Protein AF-A0A7C5WUX5-F1 (afdb_monomer)

Secondary structure (DSSP, 8-state):
--HHHHHHHHHHHHHTT-PPEEEEEEEEEE-GGG-EEEEEEEEEEEETTEEEEEEEEEE-HHHHHHTTS-EEEEE-

Radius of gyration: 21.68 Å; Cα contacts (8 Å, |Δi|>4): 125; chains: 1; bounding box: 59×16×51 Å

Sequence (76 aa):
MNKVMQSVFFMTLMISIIQAKVLDATYSVSYGIFGELGISEAHLETDGNTYTIEVSARTTGIVKRLSQDRQEHYTS

Structure (mmCIF, N/CA/C/O backbone):
data_AF-A0A7C5WUX5-F1
#
_entry.id   AF-A0A7C5WUX5-F1
#
loop_
_atom_site.group_PDB
_atom_site.id
_atom_site.type_symbol
_atom_site.label_atom_id
_atom_site.label_alt_id
_atom_site.label_comp_id
_atom_site.label_asym_id
_atom_site.label_entity_id
_atom_site.label_seq_id
_atom_site.pdbx_PDB_ins_code
_atom_site.Cartn_x
_atom_site.Cartn_y
_atom_site.Cartn_z
_atom_site.occupancy
_atom_site.B_iso_or_equiv
_atom_site.auth_seq_id
_atom_site.auth_comp_id
_atom_site.auth_asym_id
_atom_site.auth_atom_id
_atom_site.pdbx_PDB_model_num
ATOM 1 N N . MET A 1 1 ? -44.937 2.973 22.556 1.00 60.59 1 MET A N 1
ATOM 2 C CA . MET A 1 1 ? -44.026 2.001 21.910 1.00 60.59 1 MET A CA 1
ATOM 3 C C . MET A 1 1 ? -43.823 0.845 22.877 1.00 60.59 1 MET A C 1
ATOM 5 O O . MET A 1 1 ? -43.514 1.112 24.030 1.00 60.59 1 MET A O 1
ATOM 9 N N . ASN A 1 2 ? -44.085 -0.403 22.477 1.00 84.88 2 ASN A N 1
ATOM 10 C CA . ASN A 1 2 ? -43.953 -1.553 23.383 1.00 84.88 2 ASN A CA 1
ATOM 11 C C . ASN A 1 2 ? -42.493 -1.706 23.841 1.00 84.88 2 ASN A C 1
ATOM 13 O O . ASN A 1 2 ? -41.586 -1.497 23.038 1.00 84.88 2 ASN A O 1
ATOM 17 N N . LYS A 1 3 ? -42.258 -2.101 25.101 1.00 87.38 3 LYS A N 1
ATOM 18 C CA . LYS A 1 3 ? -40.900 -2.275 25.667 1.00 87.38 3 LYS A CA 1
ATOM 19 C C . LYS A 1 3 ? -40.016 -3.189 24.807 1.00 87.38 3 LYS A C 1
ATOM 21 O O . LYS A 1 3 ? -38.835 -2.923 24.626 1.00 87.38 3 LYS A O 1
ATOM 26 N N . VAL A 1 4 ? -40.620 -4.213 24.207 1.00 89.38 4 VAL A N 1
ATOM 27 C CA . VAL A 1 4 ? -39.965 -5.121 23.252 1.00 89.38 4 VAL A CA 1
ATOM 28 C C . VAL A 1 4 ? -39.487 -4.374 22.005 1.00 89.38 4 VAL A C 1
ATOM 30 O O . VAL A 1 4 ? -38.352 -4.543 21.581 1.00 89.38 4 VAL A O 1
ATOM 33 N N . MET A 1 5 ? -40.315 -3.484 21.457 1.00 89.31 5 MET A N 1
ATOM 34 C CA . MET A 1 5 ? -39.978 -2.693 20.271 1.00 89.31 5 MET A CA 1
ATOM 35 C C . MET A 1 5 ? -38.855 -1.685 20.547 1.00 89.31 5 MET A C 1
ATOM 37 O O . MET A 1 5 ? -37.999 -1.478 19.695 1.00 89.31 5 MET A O 1
ATOM 41 N N . GLN A 1 6 ? -38.806 -1.113 21.755 1.00 89.06 6 GLN A N 1
ATOM 42 C CA . GLN A 1 6 ? -37.668 -0.298 22.198 1.00 89.06 6 GLN A CA 1
ATOM 43 C C . GLN A 1 6 ? -36.386 -1.127 22.331 1.00 89.06 6 GLN A C 1
ATOM 45 O O . GLN A 1 6 ? -35.337 -0.694 21.867 1.00 89.06 6 GLN A O 1
ATOM 50 N N . SER A 1 7 ? -36.467 -2.325 22.915 1.00 88.56 7 SER A N 1
ATOM 51 C CA . SER A 1 7 ? -35.307 -3.208 23.075 1.00 88.56 7 SER A CA 1
ATOM 52 C C . SER A 1 7 ? -34.714 -3.634 21.731 1.00 88.56 7 SER A C 1
ATOM 54 O O . SER A 1 7 ? -33.499 -3.616 21.566 1.00 88.56 7 SER A O 1
ATOM 56 N N . VAL A 1 8 ? -35.567 -3.979 20.762 1.00 91.69 8 VAL A N 1
ATOM 57 C CA . VAL A 1 8 ? -35.135 -4.346 19.406 1.00 91.69 8 VAL A CA 1
ATOM 58 C C . VAL A 1 8 ? -34.452 -3.164 18.721 1.00 91.69 8 VAL A C 1
ATOM 60 O O . VAL A 1 8 ? -33.382 -3.343 18.155 1.00 91.69 8 VAL A O 1
ATOM 63 N N . PHE A 1 9 ? -35.012 -1.956 18.837 1.00 89.94 9 PHE A N 1
ATOM 64 C CA . PHE A 1 9 ? -34.427 -0.741 18.262 1.00 89.94 9 PHE A CA 1
ATOM 65 C C . PHE A 1 9 ? -33.040 -0.411 18.837 1.00 89.94 9 PHE A C 1
ATOM 67 O O . PHE A 1 9 ? -32.121 -0.070 18.095 1.00 89.94 9 PHE A O 1
ATOM 74 N N . PHE A 1 10 ? -32.860 -0.545 20.154 1.00 87.38 10 PHE A N 1
ATOM 75 C CA . PHE A 1 10 ? -31.551 -0.346 20.783 1.00 87.38 10 PHE A CA 1
ATOM 76 C C . PHE A 1 10 ? -30.533 -1.413 20.367 1.00 87.38 10 PHE A C 1
ATOM 78 O O . PHE A 1 10 ? -29.360 -1.097 20.185 1.00 87.38 10 PHE A O 1
ATOM 85 N N . MET A 1 11 ? -30.971 -2.659 20.174 1.00 86.06 11 MET A N 1
ATOM 86 C CA . MET A 1 11 ? -30.096 -3.745 19.733 1.00 86.06 11 MET A CA 1
ATOM 87 C C . MET A 1 11 ? -29.575 -3.518 18.308 1.00 86.06 11 MET A C 1
ATOM 89 O O . MET A 1 11 ? -28.379 -3.677 18.070 1.00 86.06 11 MET A O 1
ATOM 93 N N . THR A 1 12 ? -30.423 -3.080 17.373 1.00 82.88 12 THR A N 1
ATOM 94 C CA . THR A 1 12 ? -29.982 -2.744 16.008 1.00 82.88 12 THR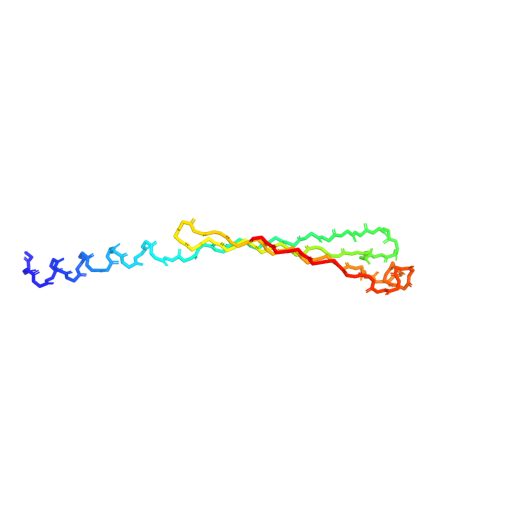 A CA 1
ATOM 95 C C . THR A 1 12 ? -29.042 -1.540 15.966 1.00 82.88 12 THR A C 1
ATOM 97 O O . THR A 1 12 ? -28.104 -1.549 15.174 1.00 82.88 12 THR A O 1
ATOM 100 N N . LEU A 1 13 ? -29.231 -0.545 16.840 1.00 80.19 13 LEU A N 1
ATOM 101 C CA . LEU A 1 13 ? -28.349 0.627 16.929 1.00 80.19 13 LEU A CA 1
ATOM 102 C C . LEU A 1 13 ? -26.920 0.270 17.386 1.00 80.19 13 LEU A C 1
ATOM 104 O O . LEU A 1 13 ? -25.956 0.905 16.972 1.00 80.19 13 LEU A O 1
ATOM 108 N N . MET A 1 14 ? -26.763 -0.743 18.241 1.00 76.88 14 MET A N 1
ATOM 109 C CA . MET A 1 14 ? -25.440 -1.170 18.718 1.00 76.88 14 MET A CA 1
ATOM 110 C C . MET A 1 14 ? -24.665 -1.979 17.669 1.00 76.88 14 MET A C 1
ATOM 112 O O . MET A 1 14 ? -23.441 -1.899 17.618 1.00 76.88 14 MET A O 1
ATOM 116 N N . ILE A 1 15 ? -25.360 -2.708 16.791 1.00 75.44 15 ILE A N 1
ATOM 117 C CA . ILE A 1 15 ? -24.728 -3.529 15.744 1.00 75.44 15 ILE A CA 1
ATOM 118 C C . ILE A 1 15 ? -24.069 -2.658 14.660 1.00 75.44 15 ILE A C 1
ATOM 120 O O . ILE A 1 15 ? -23.046 -3.051 14.104 1.00 75.44 15 ILE A O 1
ATOM 124 N N . SER A 1 16 ? -24.581 -1.450 14.392 1.00 67.06 16 SER A N 1
ATOM 125 C CA . SER A 1 16 ? -24.002 -0.558 13.371 1.00 67.06 16 SER A CA 1
ATOM 126 C C . SER A 1 16 ? -22.610 -0.012 13.710 1.00 67.06 16 SER A C 1
ATOM 128 O O . SER A 1 16 ? -21.946 0.520 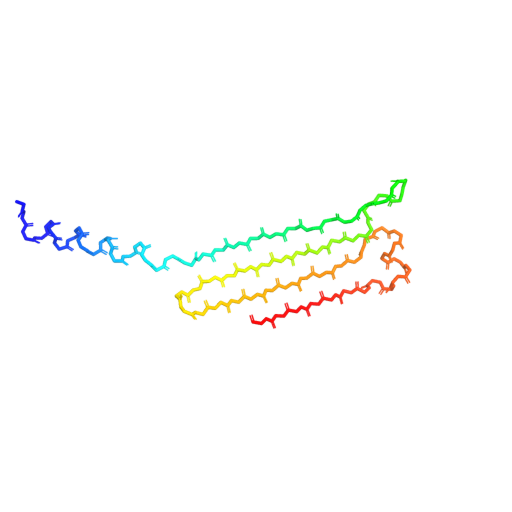12.829 1.00 67.06 16 SER A O 1
ATOM 130 N N . ILE A 1 17 ? -22.156 -0.134 14.962 1.00 66.25 17 ILE A N 1
ATOM 131 C CA . ILE A 1 17 ? -20.848 0.372 15.414 1.00 66.25 17 ILE A CA 1
ATOM 132 C C . ILE A 1 17 ? -19.730 -0.662 15.160 1.00 66.25 17 ILE A C 1
ATOM 134 O O . ILE A 1 17 ? -18.556 -0.315 15.180 1.00 66.25 17 ILE A O 1
ATOM 138 N N . ILE A 1 18 ? -20.082 -1.926 14.890 1.00 67.69 18 ILE A N 1
ATOM 139 C CA . ILE A 1 18 ? -19.138 -3.058 14.777 1.00 67.69 18 ILE A CA 1
ATOM 140 C C . ILE A 1 18 ? -18.700 -3.294 13.316 1.00 67.69 18 ILE A C 1
ATOM 142 O O . ILE A 1 18 ? -18.039 -4.275 13.002 1.00 67.69 18 ILE A O 1
ATOM 146 N N . GLN A 1 19 ? -19.066 -2.423 12.372 1.00 71.19 19 GLN A N 1
ATOM 147 C CA . GLN A 1 19 ? -18.616 -2.607 10.992 1.00 71.19 19 GLN A CA 1
ATOM 148 C C . GLN A 1 19 ? -17.145 -2.217 10.841 1.00 71.19 19 GLN A C 1
ATOM 150 O O . GLN A 1 19 ? -16.785 -1.052 11.020 1.00 71.19 19 GLN A O 1
ATOM 155 N N . ALA A 1 20 ? -16.324 -3.201 10.465 1.00 74.69 20 ALA A N 1
ATOM 156 C CA . ALA A 1 20 ? -14.956 -2.974 10.034 1.00 74.69 20 ALA A CA 1
ATOM 157 C C . ALA A 1 20 ? -14.947 -2.011 8.841 1.00 74.69 20 ALA A C 1
ATOM 159 O O . ALA A 1 20 ? -15.728 -2.145 7.891 1.00 74.69 20 ALA A O 1
ATOM 160 N N . LYS A 1 21 ? -14.079 -1.004 8.909 1.00 88.38 21 LYS A N 1
ATOM 161 C CA . LYS A 1 21 ? -13.914 -0.025 7.840 1.00 88.38 21 LYS A CA 1
ATOM 162 C C . LYS A 1 21 ? -12.744 -0.453 6.970 1.00 88.38 21 LYS A C 1
ATOM 164 O O . LYS A 1 21 ? -11.616 -0.492 7.448 1.00 88.38 21 LYS A O 1
ATOM 169 N N . VAL A 1 22 ? -13.022 -0.705 5.697 1.00 92.88 22 VAL A N 1
ATOM 170 C CA . VAL A 1 22 ? -12.011 -1.053 4.695 1.00 92.88 22 VAL A CA 1
ATOM 171 C C . VAL A 1 22 ? -11.742 0.147 3.791 1.00 92.88 22 VAL A C 1
ATOM 173 O O . VAL A 1 22 ? -12.674 0.834 3.359 1.00 92.88 22 VAL A O 1
ATOM 176 N N . LEU A 1 23 ? -10.467 0.413 3.520 1.00 94.19 23 LEU A N 1
ATOM 177 C CA . LEU A 1 23 ? -10.010 1.357 2.511 1.00 94.19 23 LEU A CA 1
ATOM 178 C C . LEU A 1 23 ? -8.972 0.675 1.626 1.00 94.19 23 LEU A C 1
ATOM 180 O O . LEU A 1 23 ? -7.882 0.343 2.081 1.00 94.19 23 LEU A O 1
ATOM 184 N N . ASP A 1 24 ? -9.318 0.534 0.352 1.00 96.38 24 ASP A N 1
ATOM 185 C CA . ASP A 1 24 ? -8.433 0.016 -0.682 1.00 96.38 24 ASP A CA 1
ATOM 186 C C . ASP A 1 24 ? -7.930 1.160 -1.561 1.00 96.38 24 ASP A C 1
ATOM 188 O O . ASP A 1 24 ? -8.699 2.020 -2.004 1.00 96.38 24 ASP A O 1
ATOM 192 N N . ALA A 1 25 ? -6.631 1.163 -1.839 1.00 96.25 25 ALA A N 1
ATOM 19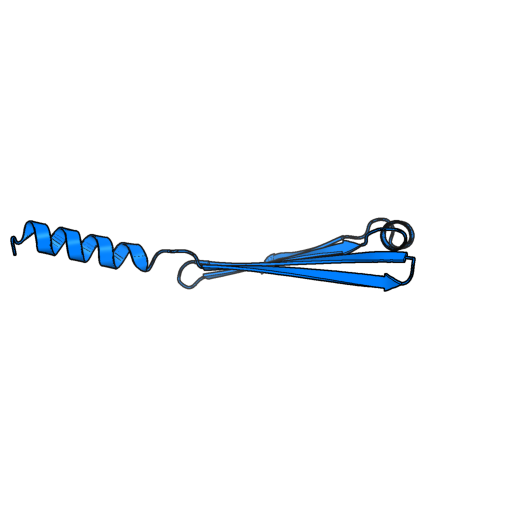3 C CA . ALA A 1 25 ? -6.007 2.082 -2.773 1.00 96.25 25 ALA A CA 1
ATOM 194 C C . ALA A 1 25 ? -5.083 1.321 -3.721 1.00 96.25 25 ALA A C 1
ATOM 196 O O . ALA A 1 25 ? -4.210 0.569 -3.299 1.00 96.25 25 ALA A O 1
ATOM 197 N N . THR A 1 26 ? -5.239 1.562 -5.019 1.00 97.38 26 THR A N 1
ATOM 198 C CA . THR A 1 26 ? -4.360 1.002 -6.047 1.00 97.38 26 THR A CA 1
ATOM 199 C C . THR A 1 26 ? -3.635 2.134 -6.753 1.00 97.38 26 THR A C 1
ATOM 201 O O . THR A 1 26 ? -4.256 3.061 -7.273 1.00 97.38 26 THR A O 1
ATOM 204 N N . TYR A 1 27 ? -2.311 2.051 -6.789 1.00 95.62 27 TYR A N 1
ATOM 205 C CA . TYR A 1 27 ? -1.444 2.968 -7.507 1.00 95.62 27 TYR A CA 1
ATOM 206 C C . TYR A 1 27 ? -0.759 2.234 -8.656 1.00 95.62 27 TYR A C 1
ATOM 208 O O . TYR A 1 27 ? -0.118 1.209 -8.444 1.00 95.62 27 TYR A O 1
ATOM 216 N N . SER A 1 28 ? -0.878 2.763 -9.871 1.00 95.75 28 SER A N 1
ATOM 217 C CA . SER A 1 28 ? -0.238 2.215 -11.069 1.00 95.75 28 SER A CA 1
ATOM 218 C C . SER A 1 28 ? 0.719 3.250 -11.653 1.00 95.75 28 SER A C 1
ATOM 220 O O . SER A 1 28 ? 0.372 4.425 -11.799 1.00 95.75 28 SER A O 1
ATOM 222 N N . VAL A 1 29 ? 1.936 2.816 -11.979 1.00 93.25 29 VAL A N 1
ATOM 223 C CA . VAL A 1 29 ? 2.950 3.639 -12.647 1.00 93.25 29 VAL A CA 1
ATOM 224 C C . VAL A 1 29 ? 3.053 3.184 -14.088 1.00 93.25 29 VAL A C 1
ATOM 226 O O . VAL A 1 29 ? 3.327 2.017 -14.349 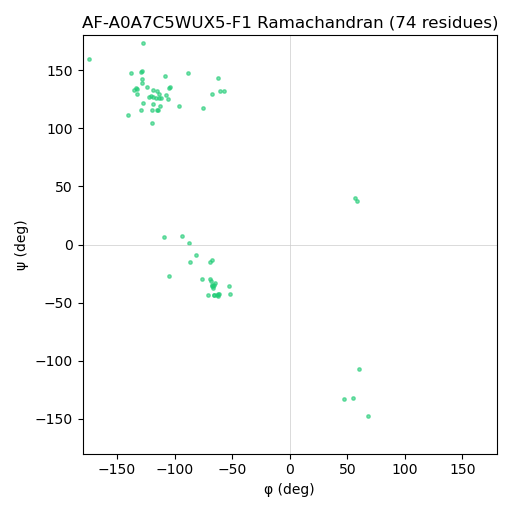1.00 93.25 29 VAL A O 1
ATOM 229 N N . SER A 1 30 ? 2.885 4.112 -15.027 1.00 95.12 30 SER A N 1
ATOM 230 C CA . SER A 1 30 ? 2.994 3.845 -16.462 1.00 95.12 30 SER A CA 1
ATOM 231 C C . SER A 1 30 ? 3.931 4.836 -17.147 1.00 95.12 30 SER A C 1
ATOM 233 O O . SER A 1 30 ? 4.010 5.996 -16.743 1.00 95.12 30 SER A O 1
ATOM 235 N N . TYR A 1 31 ? 4.628 4.399 -18.200 1.00 93.62 31 TYR A N 1
ATOM 236 C CA . TYR A 1 31 ? 5.538 5.262 -18.958 1.00 93.62 31 TYR A CA 1
ATOM 237 C C . TYR A 1 31 ? 5.485 5.012 -20.469 1.00 93.62 31 TYR A C 1
ATOM 239 O O . TYR A 1 31 ? 5.974 3.999 -20.973 1.00 93.62 31 TYR A O 1
ATOM 247 N N . GLY A 1 32 ? 4.955 5.996 -21.203 1.00 91.25 32 GLY A N 1
ATOM 248 C CA . GLY A 1 32 ? 4.986 6.050 -22.667 1.00 91.25 32 GLY A CA 1
ATOM 249 C C . GLY A 1 32 ? 4.570 4.737 -23.337 1.00 91.25 32 GLY A C 1
ATOM 250 O O . GLY A 1 32 ? 3.581 4.113 -22.961 1.00 91.25 32 GLY A O 1
ATOM 251 N N . ILE A 1 33 ? 5.362 4.301 -24.319 1.00 92.06 33 ILE A N 1
ATOM 252 C CA . ILE A 1 33 ? 5.123 3.056 -25.067 1.00 92.06 33 ILE A CA 1
ATOM 253 C C . ILE A 1 33 ? 5.335 1.783 -24.239 1.00 92.06 33 ILE A C 1
ATOM 255 O O . ILE A 1 33 ? 4.934 0.706 -24.667 1.00 92.06 33 ILE A O 1
ATOM 259 N N . PHE A 1 34 ? 5.991 1.885 -23.081 1.00 88.50 34 PHE A N 1
ATOM 260 C CA . PHE A 1 34 ? 6.300 0.736 -22.233 1.00 88.50 34 PHE A CA 1
ATOM 261 C C . PHE A 1 34 ? 5.111 0.315 -21.362 1.00 88.50 34 PHE A C 1
ATOM 263 O O . PHE A 1 34 ? 5.154 -0.763 -20.773 1.00 88.50 34 PHE A O 1
ATOM 270 N N . GLY A 1 35 ? 4.046 1.123 -21.330 1.00 92.62 35 GLY A N 1
ATOM 271 C CA . GLY A 1 35 ? 2.819 0.817 -20.607 1.00 92.62 35 GLY A CA 1
ATOM 272 C C . GLY A 1 35 ? 3.028 0.818 -19.098 1.00 92.62 35 GLY A C 1
ATOM 273 O O . GLY A 1 35 ? 3.836 1.590 -18.576 1.00 92.62 35 GLY A O 1
ATOM 274 N N . GLU A 1 36 ? 2.276 -0.033 -18.408 1.00 95.38 36 GLU A N 1
ATOM 275 C CA . GLU A 1 36 ? 2.384 -0.203 -16.966 1.00 95.38 36 GLU A CA 1
ATOM 276 C C . GLU A 1 36 ? 3.729 -0.831 -16.584 1.00 95.38 36 GLU A C 1
ATOM 278 O O . GLU A 1 36 ? 4.161 -1.840 -17.145 1.00 95.38 36 GLU A O 1
ATOM 283 N N . LEU A 1 37 ? 4.395 -0.192 -15.628 1.00 95.12 37 LEU A N 1
ATOM 284 C CA 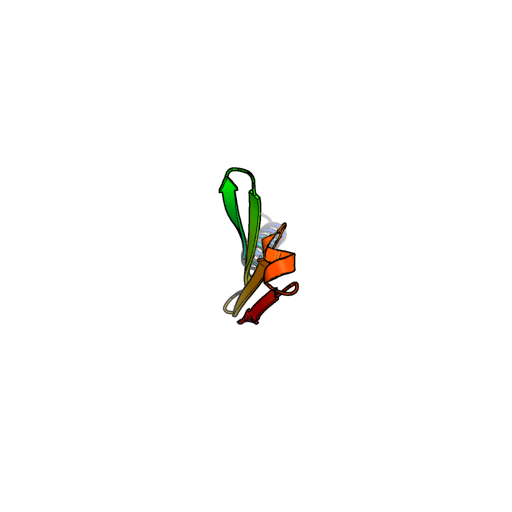. LEU A 1 37 ? 5.705 -0.566 -15.111 1.00 95.12 37 LEU A CA 1
ATOM 285 C C . LEU A 1 37 ? 5.610 -1.229 -13.735 1.00 95.12 37 LEU A C 1
ATOM 287 O O . LEU A 1 37 ? 6.484 -2.014 -13.359 1.00 95.12 37 LEU A O 1
ATOM 291 N N . GLY A 1 38 ? 4.569 -0.904 -12.973 1.00 95.44 38 GLY A N 1
ATOM 292 C CA . GLY A 1 38 ? 4.332 -1.481 -11.663 1.00 95.44 38 GLY A CA 1
ATOM 293 C C . GLY A 1 38 ? 3.006 -1.047 -11.061 1.00 95.44 38 GLY A C 1
ATOM 294 O O . GLY A 1 38 ? 2.434 -0.025 -11.443 1.00 95.44 38 GLY A O 1
ATOM 295 N N . ILE A 1 39 ? 2.552 -1.848 -10.105 1.00 97.06 39 ILE A N 1
ATOM 296 C CA . ILE A 1 39 ? 1.327 -1.651 -9.337 1.00 97.06 39 ILE A CA 1
ATOM 297 C C . ILE A 1 39 ? 1.688 -1.743 -7.854 1.00 97.06 39 ILE A C 1
ATOM 299 O O . ILE A 1 39 ? 2.463 -2.616 -7.463 1.00 97.06 39 ILE A O 1
ATOM 303 N N . SER A 1 40 ? 1.110 -0.863 -7.043 1.00 97.19 40 SER A N 1
ATOM 304 C CA . SER A 1 40 ? 1.072 -0.963 -5.588 1.00 97.19 40 SER A CA 1
ATOM 305 C C . SER A 1 40 ? -0.381 -0.995 -5.126 1.00 97.19 40 SER A C 1
ATOM 307 O O . SER A 1 40 ? -1.176 -0.143 -5.514 1.00 97.19 40 SER A O 1
ATOM 309 N N . GLU A 1 41 ? -0.732 -1.983 -4.321 1.00 97.88 41 GLU A N 1
ATOM 310 C CA . GLU A 1 41 ? -2.039 -2.152 -3.698 1.00 97.88 41 GLU A CA 1
ATOM 311 C C . GLU A 1 41 ? -1.864 -1.932 -2.199 1.00 97.88 41 GLU A C 1
ATOM 313 O O . GLU A 1 41 ? -0.997 -2.545 -1.585 1.00 97.88 41 GLU A O 1
ATOM 318 N N . ALA A 1 42 ? -2.654 -1.032 -1.625 1.00 97.44 42 ALA A N 1
ATOM 319 C CA . ALA A 1 42 ? -2.693 -0.761 -0.201 1.00 97.44 42 ALA A CA 1
ATOM 320 C C . ALA A 1 42 ? -4.092 -1.076 0.325 1.00 97.44 42 ALA A C 1
ATOM 322 O O . ALA A 1 42 ? -5.081 -0.561 -0.198 1.00 97.44 42 ALA A O 1
ATOM 323 N N . HIS A 1 43 ? -4.151 -1.894 1.363 1.00 97.38 43 HIS A N 1
ATOM 324 C CA . HIS A 1 43 ? -5.358 -2.296 2.059 1.00 97.38 43 HIS A CA 1
ATOM 325 C C . HIS A 1 43 ? -5.249 -1.834 3.509 1.00 97.38 43 HIS A C 1
ATOM 327 O O . HIS A 1 43 ? -4.300 -2.174 4.213 1.00 97.38 43 HIS A O 1
ATOM 333 N N . LEU A 1 44 ? -6.199 -1.014 3.943 1.00 95.62 44 LEU A N 1
ATOM 334 C CA . LEU A 1 44 ? -6.350 -0.605 5.331 1.00 95.62 44 LEU A CA 1
ATOM 335 C C . LEU A 1 44 ? -7.665 -1.169 5.846 1.00 95.62 44 LEU A C 1
ATOM 337 O O . LEU A 1 44 ? -8.736 -0.735 5.422 1.00 95.62 44 LEU A O 1
ATOM 341 N N . GLU A 1 45 ? -7.574 -2.063 6.815 1.00 95.88 45 GLU A N 1
ATOM 342 C CA . GLU A 1 45 ? -8.721 -2.547 7.567 1.00 95.88 45 GLU A CA 1
ATOM 343 C C . GLU A 1 45 ? -8.678 -1.951 8.972 1.00 95.88 45 GLU A C 1
ATOM 345 O O . GLU A 1 45 ? -7.652 -1.971 9.645 1.00 95.88 45 GLU A O 1
ATOM 350 N N . THR A 1 46 ? -9.781 -1.356 9.416 1.00 93.06 46 THR A N 1
ATOM 351 C CA . THR A 1 46 ? -9.954 -0.875 10.790 1.00 93.06 46 THR A CA 1
ATOM 352 C C . THR A 1 46 ? -11.067 -1.671 11.448 1.00 93.06 46 THR A C 1
ATOM 354 O O . THR A 1 46 ? -12.222 -1.547 11.039 1.00 93.06 46 THR A O 1
ATOM 357 N N . ASP A 1 47 ? -10.729 -2.429 12.487 1.00 89.88 47 ASP A N 1
ATOM 358 C CA . ASP A 1 47 ? -11.671 -3.183 13.312 1.00 89.88 47 ASP A CA 1
ATOM 359 C C . ASP A 1 47 ? -11.590 -2.694 14.765 1.00 89.88 47 ASP A C 1
ATOM 361 O O . ASP A 1 47 ? -10.627 -2.940 15.501 1.00 89.88 47 ASP A O 1
ATOM 365 N N . GLY A 1 48 ? -12.595 -1.915 15.170 1.00 86.25 48 GLY A N 1
ATOM 366 C CA . GLY A 1 48 ? -12.645 -1.286 16.486 1.00 86.25 48 GLY A CA 1
ATOM 367 C C . GLY A 1 48 ? -11.460 -0.346 16.737 1.00 86.25 48 GLY A C 1
ATOM 368 O O . GLY A 1 48 ? -11.415 0.761 16.206 1.00 86.25 48 GLY A O 1
ATOM 369 N N . ASN A 1 49 ? -10.527 -0.775 17.595 1.00 87.44 49 ASN A N 1
ATOM 370 C CA . ASN A 1 49 ? -9.331 -0.011 17.981 1.00 87.44 49 ASN A CA 1
ATOM 371 C C . ASN A 1 49 ? -8.031 -0.596 17.398 1.00 87.44 49 ASN A C 1
ATOM 373 O O . ASN A 1 49 ? -6.939 -0.153 17.756 1.00 87.44 49 ASN A O 1
ATOM 377 N N . THR A 1 50 ? -8.155 -1.600 16.533 1.00 91.38 50 THR A N 1
ATOM 378 C CA . THR A 1 50 ? -7.048 -2.207 15.800 1.00 91.38 50 THR A CA 1
ATOM 379 C C . THR A 1 50 ? -7.149 -1.787 14.343 1.00 91.38 50 THR A C 1
ATOM 381 O O . THR A 1 50 ? -8.242 -1.637 13.795 1.00 91.38 50 THR A O 1
ATOM 384 N N . TYR A 1 51 ? -6.000 -1.590 13.714 1.00 93.62 51 TYR A N 1
ATOM 385 C CA . TYR A 1 51 ? -5.918 -1.431 12.275 1.00 93.62 51 TYR A CA 1
ATOM 386 C C . TYR A 1 51 ? -4.877 -2.396 11.721 1.00 93.62 51 TYR A C 1
ATOM 388 O O . TYR A 1 51 ? -3.906 -2.715 12.406 1.00 93.62 51 TYR A O 1
ATOM 396 N N . THR A 1 52 ? -5.096 -2.839 10.491 1.00 96.25 52 THR A N 1
ATOM 397 C CA . THR A 1 52 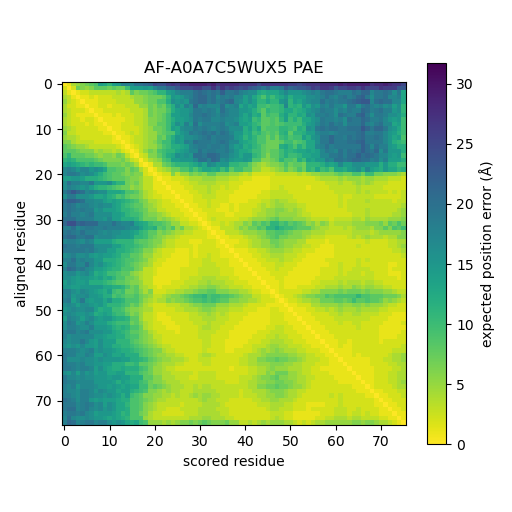? -4.142 -3.612 9.706 1.00 96.25 52 THR A CA 1
ATOM 398 C C . THR A 1 52 ? -3.878 -2.861 8.416 1.00 96.25 52 THR A C 1
ATOM 400 O O . THR A 1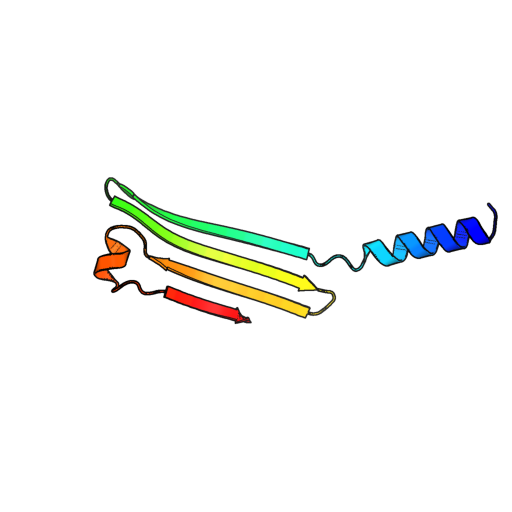 52 ? -4.815 -2.465 7.722 1.00 96.25 52 THR A O 1
ATOM 403 N N . ILE A 1 53 ? -2.603 -2.626 8.120 1.00 96.25 53 ILE A N 1
ATOM 404 C CA . ILE A 1 53 ? -2.161 -2.029 6.860 1.00 96.25 53 ILE A CA 1
ATOM 405 C C . ILE A 1 53 ? -1.394 -3.091 6.099 1.00 96.25 53 ILE A C 1
ATOM 407 O O . ILE A 1 53 ? -0.343 -3.527 6.553 1.00 96.25 53 ILE A O 1
ATOM 411 N N . GLU A 1 54 ? -1.878 -3.448 4.920 1.00 97.81 54 GLU A N 1
ATOM 412 C CA . GLU A 1 54 ? -1.185 -4.319 3.984 1.00 97.81 54 GLU A CA 1
ATOM 413 C C . GLU A 1 54 ? -0.820 -3.520 2.732 1.00 97.81 54 GLU A C 1
ATOM 415 O O . GLU A 1 54 ? -1.658 -2.830 2.158 1.00 97.81 54 GLU A O 1
ATOM 420 N N . VAL A 1 55 ? 0.441 -3.580 2.310 1.00 97.38 55 VAL A N 1
ATOM 421 C CA . VAL A 1 55 ? 0.918 -2.954 1.075 1.00 97.38 55 VAL A CA 1
ATOM 422 C C . VAL A 1 55 ? 1.650 -3.994 0.245 1.00 97.38 55 VAL A C 1
ATOM 424 O O . VAL A 1 55 ? 2.645 -4.563 0.689 1.00 97.38 55 VAL A O 1
ATOM 427 N N . SER A 1 56 ? 1.181 -4.202 -0.979 1.00 97.69 56 SER A N 1
ATOM 428 C CA . SER A 1 56 ? 1.745 -5.130 -1.954 1.00 97.69 56 SER A CA 1
ATOM 429 C C . SER A 1 56 ? 2.180 -4.372 -3.199 1.00 97.69 56 SER A C 1
ATOM 431 O O . SER A 1 56 ? 1.351 -3.822 -3.917 1.00 97.69 56 SER A O 1
ATOM 433 N N . ALA A 1 57 ? 3.477 -4.367 -3.494 1.00 97.06 57 ALA A N 1
ATOM 434 C CA . ALA A 1 57 ? 4.038 -3.734 -4.679 1.00 97.06 57 ALA A CA 1
ATOM 435 C C . ALA A 1 57 ? 4.671 -4.772 -5.607 1.00 97.06 57 ALA A C 1
ATOM 437 O O . ALA A 1 57 ? 5.471 -5.613 -5.192 1.00 97.06 57 ALA A O 1
ATOM 438 N N . ARG A 1 58 ? 4.343 -4.695 -6.898 1.00 96.50 58 ARG A N 1
ATOM 439 C CA . ARG A 1 58 ? 4.892 -5.574 -7.935 1.00 96.50 58 ARG A CA 1
ATOM 440 C C . ARG A 1 58 ? 5.244 -4.800 -9.192 1.00 96.50 58 ARG A C 1
ATOM 442 O O . ARG A 1 58 ? 4.580 -3.837 -9.569 1.00 96.50 58 ARG A O 1
ATOM 449 N N . THR A 1 59 ? 6.279 -5.270 -9.873 1.00 96.69 59 THR A N 1
ATOM 450 C CA . THR A 1 59 ? 6.672 -4.752 -11.187 1.00 96.69 59 THR A CA 1
ATOM 451 C C . THR A 1 59 ? 5.935 -5.493 -12.303 1.00 96.69 59 THR A C 1
ATOM 453 O O . THR A 1 59 ? 5.618 -6.677 -12.179 1.00 96.69 59 THR A O 1
ATOM 456 N N . THR A 1 60 ? 5.646 -4.803 -13.406 1.00 94.88 60 THR A N 1
ATOM 457 C CA . THR A 1 60 ? 4.924 -5.352 -14.566 1.00 94.88 60 THR A CA 1
ATOM 458 C C . THR A 1 60 ? 5.706 -5.112 -15.866 1.00 94.88 60 THR A C 1
ATOM 460 O O . THR A 1 60 ? 6.793 -4.524 -15.868 1.00 94.88 60 THR A O 1
ATOM 463 N N . GLY A 1 61 ? 5.227 -5.681 -16.978 1.00 91.88 61 GLY A N 1
ATOM 464 C CA . GLY A 1 61 ? 5.793 -5.454 -18.312 1.00 91.88 61 GLY A CA 1
ATOM 465 C C . GLY A 1 61 ? 7.296 -5.747 -18.438 1.00 91.88 61 GLY A C 1
ATOM 466 O O . GLY A 1 61 ? 7.787 -6.805 -18.032 1.00 91.88 61 GLY A O 1
ATOM 467 N N . ILE A 1 62 ? 8.031 -4.802 -19.037 1.00 92.94 62 ILE A N 1
ATOM 468 C CA . ILE A 1 62 ? 9.490 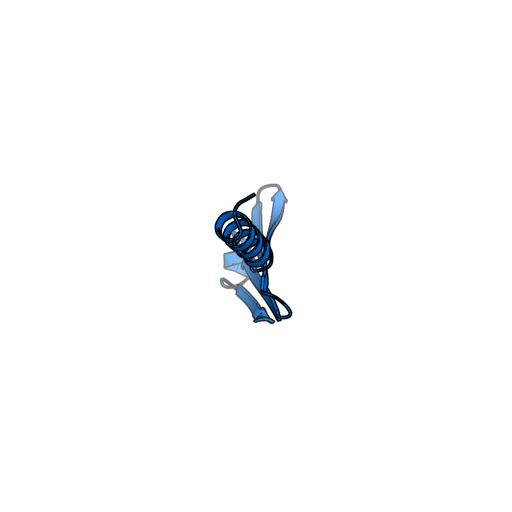-4.896 -19.205 1.00 92.94 62 ILE A CA 1
ATOM 469 C C . ILE A 1 62 ? 10.223 -4.816 -17.863 1.00 92.94 62 ILE A C 1
ATOM 471 O O . ILE A 1 62 ? 11.213 -5.520 -17.660 1.00 92.94 62 ILE A O 1
ATOM 475 N N . VAL A 1 63 ? 9.708 -4.016 -16.925 1.00 93.62 63 VAL A N 1
ATOM 476 C CA . VAL A 1 63 ? 10.337 -3.802 -15.619 1.00 93.62 63 VAL A CA 1
ATOM 477 C C . VAL A 1 63 ? 10.304 -5.082 -14.797 1.00 93.62 63 VAL A C 1
ATOM 479 O O . VAL A 1 63 ? 11.325 -5.404 -14.207 1.00 93.62 63 VAL A O 1
ATOM 482 N N . LYS A 1 64 ? 9.228 -5.880 -14.863 1.00 95.44 64 LYS A N 1
ATOM 483 C CA . LYS A 1 64 ? 9.168 -7.225 -14.257 1.00 95.44 64 LYS A CA 1
ATOM 484 C C . LYS A 1 64 ? 10.341 -8.112 -14.670 1.00 95.44 64 LYS A C 1
ATOM 486 O O . LYS A 1 64 ? 10.905 -8.824 -13.850 1.00 95.44 64 LYS A O 1
ATOM 491 N N . ARG A 1 65 ? 10.730 -8.090 -15.948 1.00 94.06 65 ARG A N 1
ATOM 492 C CA . ARG A 1 65 ? 11.868 -8.895 -16.422 1.00 94.06 65 ARG A CA 1
ATOM 493 C C . ARG A 1 65 ? 13.195 -8.345 -15.909 1.00 94.06 65 ARG A C 1
ATOM 495 O O . ARG A 1 65 ? 14.043 -9.117 -15.477 1.00 94.06 65 ARG A O 1
ATOM 502 N N . LEU A 1 66 ? 13.364 -7.023 -15.945 1.00 94.56 66 LEU A N 1
ATOM 503 C CA . LEU A 1 66 ? 14.587 -6.350 -15.497 1.00 94.56 66 LEU A CA 1
ATOM 504 C C . LEU A 1 66 ? 14.792 -6.451 -13.979 1.00 94.56 66 LEU A C 1
ATOM 506 O O . LEU A 1 66 ? 15.926 -6.513 -13.517 1.00 94.56 66 LEU A O 1
ATOM 510 N N . SER A 1 67 ? 13.702 -6.501 -13.215 1.00 94.31 67 SER A N 1
ATOM 511 C CA . SER A 1 67 ? 13.691 -6.625 -11.757 1.00 94.31 67 SER A CA 1
ATOM 512 C C . SER A 1 67 ? 13.720 -8.074 -11.261 1.00 94.31 67 SER A C 1
ATOM 514 O O . SER A 1 67 ? 13.672 -8.281 -10.053 1.00 94.31 67 SER A O 1
ATOM 516 N N . GLN A 1 68 ? 13.774 -9.067 -12.160 1.00 95.62 68 GLN A N 1
ATOM 517 C CA . GLN A 1 68 ? 13.664 -10.495 -11.827 1.00 95.62 68 GLN A CA 1
ATOM 518 C C . GLN A 1 68 ? 12.371 -10.848 -11.072 1.00 95.62 68 GLN A C 1
ATOM 520 O O . GLN A 1 68 ? 12.378 -11.661 -10.155 1.00 95.62 68 GLN A O 1
ATOM 525 N N . ASP A 1 69 ? 11.257 -10.235 -11.472 1.00 93.75 69 ASP A N 1
ATOM 526 C CA . ASP A 1 69 ? 9.939 -10.421 -10.860 1.00 93.75 69 ASP A CA 1
ATOM 527 C C . ASP A 1 69 ? 9.909 -10.073 -9.365 1.00 93.75 69 ASP A C 1
ATOM 529 O O . ASP A 1 69 ? 9.242 -10.727 -8.563 1.00 93.75 69 ASP A O 1
ATOM 533 N N . ARG A 1 70 ? 10.652 -9.025 -8.982 1.00 91.31 70 ARG A N 1
ATOM 534 C CA . ARG A 1 70 ? 10.667 -8.525 -7.607 1.00 91.31 70 ARG A CA 1
ATOM 535 C C . ARG A 1 70 ? 9.272 -8.069 -7.181 1.00 91.31 70 ARG A C 1
ATOM 537 O O . ARG A 1 70 ? 8.615 -7.284 -7.876 1.00 91.31 70 ARG A O 1
ATOM 544 N N . GLN A 1 71 ? 8.889 -8.535 -5.998 1.00 95.56 71 GLN A N 1
ATOM 545 C CA . GLN A 1 71 ? 7.670 -8.178 -5.285 1.00 95.56 71 GLN A CA 1
ATOM 546 C C . GLN A 1 71 ? 8.045 -7.764 -3.864 1.00 95.56 71 GLN A C 1
ATOM 548 O O . GLN A 1 71 ? 8.956 -8.338 -3.265 1.00 95.56 71 GLN 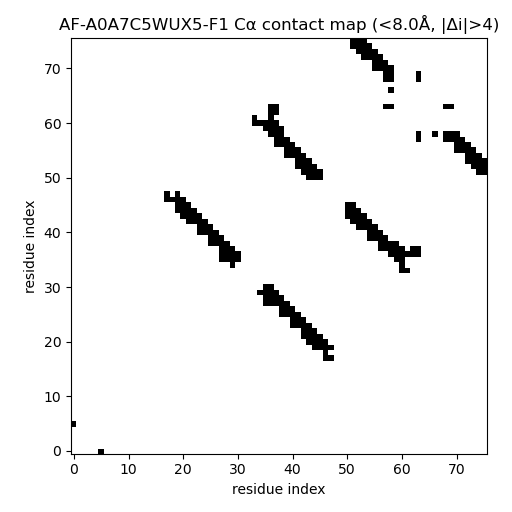A O 1
ATOM 553 N N . GLU A 1 72 ? 7.360 -6.755 -3.345 1.00 96.06 72 GLU A N 1
ATOM 554 C CA . GLU A 1 72 ? 7.526 -6.271 -1.981 1.00 96.06 72 GLU A CA 1
ATOM 555 C C . GLU A 1 72 ? 6.179 -6.303 -1.281 1.00 96.06 72 GLU A C 1
ATOM 557 O O . GLU A 1 72 ? 5.161 -5.918 -1.853 1.00 96.06 72 GLU A O 1
ATOM 562 N N . HIS A 1 73 ? 6.189 -6.791 -0.049 1.00 96.81 73 HIS A N 1
ATOM 563 C CA . HIS A 1 73 ? 4.999 -6.929 0.763 1.00 96.81 73 HIS A CA 1
ATOM 564 C C . HIS A 1 73 ? 5.297 -6.427 2.169 1.00 96.81 73 HIS A C 1
ATOM 566 O O . HIS A 1 73 ? 6.334 -6.767 2.746 1.00 96.81 73 HIS A O 1
ATOM 572 N N . TYR A 1 74 ? 4.403 -5.607 2.702 1.00 97.12 74 TYR A N 1
ATOM 573 C CA . TYR A 1 74 ? 4.494 -5.057 4.042 1.00 97.12 74 TYR A CA 1
ATOM 574 C C . TYR A 1 74 ? 3.148 -5.190 4.741 1.00 97.12 74 TYR A C 1
ATOM 576 O O . TYR A 1 74 ? 2.120 -4.849 4.161 1.00 97.12 74 TYR A O 1
ATOM 584 N N . THR A 1 75 ? 3.176 -5.632 5.995 1.00 96.88 75 THR A N 1
ATOM 585 C CA . THR A 1 75 ? 1.995 -5.731 6.853 1.00 96.88 75 THR A CA 1
ATOM 586 C C . THR A 1 75 ? 2.320 -5.124 8.211 1.00 96.88 75 THR A C 1
ATOM 588 O O . THR A 1 75 ? 3.380 -5.422 8.772 1.00 96.88 75 THR A O 1
ATOM 591 N N . SER A 1 76 ? 1.426 -4.285 8.734 1.00 92.19 76 SER A N 1
ATOM 592 C CA . SER A 1 76 ? 1.505 -3.698 10.077 1.00 92.19 76 SER A CA 1
ATOM 593 C C . SER A 1 76 ? 0.181 -3.762 10.808 1.00 92.19 76 SER A C 1
ATOM 595 O O . SER A 1 76 ? -0.869 -3.736 10.131 1.00 92.19 76 SER A O 1
#

Mean predicted aligned error: 7.53 Å

Solvent-accessible surface area (backbone atoms only — not comparable to full-atom values): 4318 Å² total; per-residue (Å²): 130,55,72,66,61,54,53,53,52,54,52,58,61,58,57,71,74,70,65,63,47,77,48,80,47,78,49,75,45,67,52,83,95,63,37,52,39,28,42,34,40,36,42,36,42,35,51,95,93,45,66,40,42,39,38,42,36,38,44,28,66,67,44,16,65,78,54,71,62,49,69,49,77,48,75,84

pLDDT: mean 90.77, std 8.22, range [60.59, 97.88]

Nearest PDB structures (foldseek):
  4tw1-assembly1_A  TM=7.209E-01  e=1.381E+00  Staphylococcus aureus subsp. aureus USA300_TCH1516
  4tw1-assembly2_O  TM=7.230E-01  e=2.174E+00  Staphylococcus aureus subsp. aureus USA300_TCH1516
  4tw1-assembly1_G  TM=7.263E-01  e=2.435E+00  Staphylococcus aureus subsp. aureus USA300_TCH1516
  4tw1-assembly1_C  TM=5.703E-01  e=3.055E+00  Staphylococcus aureus subsp. aureus USA300_TCH1516
  8jx2-assembly1_D  TM=5.543E-01  e=7.575E+00  Staphylococcus aureus

Foldseek 3Di:
DDPVVVVVVVVVVVVVVQDKDKDKDKDWDADDPQGTFKIKIWIWIHGPPDIKIKIKIWTDGPNCVVVVGDIDIDID